Protein 3T46 (pdb70)

Nearest PDB structures (foldseek):
  3t46-assembly1_A  TM=1.014E+00  e=3.156E-10  Staphylococcus aureus subsp. aureus Mu50
  3t48-assembly1_A  TM=9.897E-01  e=4.166E-08  Staphylococcus aureus subsp. aureus Mu50
  3t48-assembly2_B  TM=9.659E-01  e=1.250E-07  Staphylococcus aureus subsp. aureus Mu50
  3t49-assembly1_A  TM=8.835E-01  e=3.773E-03  Staphylococcus aureus subsp. aureus Mu50
  6rur-assembly1_N  TM=8.258E-01  e=1.735E-02  Staphylococcus aureus

InterPro domains:
  IPR021612 Staphylococcal complement inhibitor SCIN [PF11546] (5-111)
  IPR029048 Heat shock protein 70kD, C-terminal domain superfamily [G3DSA:1.20.1270.10] (31-111)

B-factor: mean 16.31, std 8.53, range [4.39, 64.37]

Radius of gyration: 12.92 Å; Cα contacts (8 Å, |Δi|>4): 48; chains: 1; bounding box: 20×41×23 Å

Structure (mmCIF, N/CA/C/O backbone):
data_3T46
#
_entry.id   3T46
#
_cell.length_a   28.860
_cell.length_b   28.860
_cell.length_c   262.600
_cell.angle_alpha   90.000
_cell.angle_beta   90.000
_cell.angle_gamma   120.000
#
_symmetry.space_group_name_H-M   'P 65 2 2'
#
loop_
_entity.id
_entity.type
_entity.pdbx_description
1 polymer SCIN-D
2 non-polymer 'SODIUM ION'
3 water water
#
loop_
_atom_site.group_PDB
_atom_site.id
_atom_site.type_symbol
_atom_site.label_atom_id
_atom_site.label_alt_id
_atom_site.label_comp_id
_atom_site.label_asym_id
_atom_site.label_entity_id
_atom_site.label_seq_id
_atom_site.pdbx_PDB_ins_code
_atom_site.Cartn_x
_atom_site.Cartn_y
_atom_site.Cartn_z
_atom_site.occupancy
_atom_site.B_iso_or_equiv
_atom_site.auth_seq_id
_atom_site.auth_comp_id
_atom_site.auth_asym_id
_atom_site.auth_atom_id
_atom_site.pdbx_PDB_model_num
ATOM 1 N N . HIS A 1 17 ? 7.979 -15.238 -0.209 1.00 22.59 12 HIS A N 1
ATOM 2 C CA . HIS A 1 17 ? 7.706 -13.873 0.225 1.00 18.13 12 HIS A CA 1
ATOM 3 C C . HIS A 1 17 ? 8.778 -13.290 1.147 1.00 18.70 12 HIS A C 1
ATOM 4 O O . HIS A 1 17 ? 8.487 -12.523 2.065 1.00 16.11 12 HIS A O 1
ATOM 19 N N . GLN A 1 18 ? 10.032 -13.634 0.881 1.00 18.64 13 GLN A N 1
ATOM 20 C CA . GLN A 1 18 ? 11.130 -13.068 1.646 1.00 17.29 13 GLN A CA 1
ATOM 21 C C . GLN A 1 18 ? 11.215 -11.546 1.467 1.00 13.72 13 GLN A C 1
ATOM 22 O O . GLN A 1 18 ? 11.570 -10.829 2.399 1.00 13.86 13 GLN A O 1
ATOM 36 N N . ALA A 1 19 ? 10.894 -11.044 0.279 1.00 12.98 14 ALA A N 1
ATOM 37 C CA . ALA A 1 19 ? 10.963 -9.603 0.041 1.00 9.95 1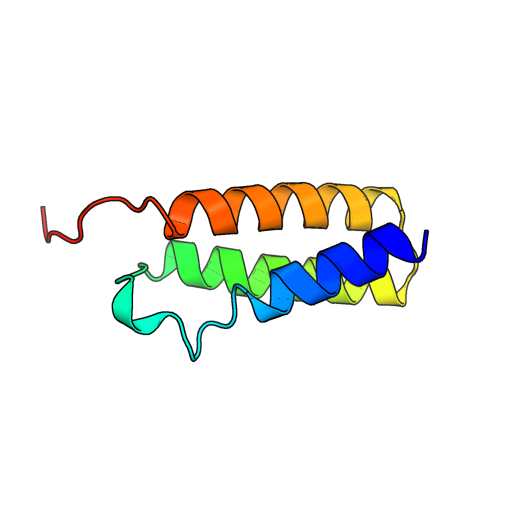4 ALA A CA 1
ATOM 38 C C . ALA A 1 19 ? 10.025 -8.840 0.977 1.00 10.79 14 ALA A C 1
ATOM 39 O O . ALA A 1 19 ? 10.382 -7.770 1.497 1.00 10.71 14 ALA A O 1
ATOM 46 N N . LEU A 1 20 ? 8.830 -9.386 1.186 1.00 11.50 15 LEU A N 1
ATOM 47 C CA . LEU A 1 20 ? 7.858 -8.768 2.080 1.00 8.40 15 LEU A CA 1
ATOM 48 C C . LEU A 1 20 ? 8.352 -8.775 3.513 1.00 13.11 15 LEU A C 1
ATOM 49 O O . LEU A 1 20 ? 8.160 -7.800 4.227 1.00 9.52 15 LEU A O 1
ATOM 65 N N . VAL A 1 21 ? 8.970 -9.875 3.930 1.00 9.87 16 VAL A N 1
ATOM 66 C CA . VAL A 1 21 ? 9.561 -9.973 5.267 1.00 10.18 16 VAL A CA 1
ATOM 67 C C . VAL A 1 21 ? 10.671 -8.940 5.469 1.00 11.76 16 VAL A C 1
ATOM 68 O O . VAL A 1 21 ? 10.722 -8.254 6.493 1.00 11.57 16 VAL A O 1
ATOM 81 N N . ASP A 1 22 ? 11.569 -8.834 4.495 1.00 8.86 17 ASP A N 1
ATOM 82 C CA . ASP A 1 22 ? 12.608 -7.804 4.514 1.00 13.07 17 ASP A CA 1
ATOM 83 C C . ASP A 1 22 ? 12.032 -6.385 4.582 1.00 9.10 17 ASP A C 1
ATOM 84 O O . ASP A 1 22 ? 12.534 -5.538 5.324 1.00 10.36 17 ASP A O 1
ATOM 93 N N . GLN A 1 23 ? 10.981 -6.135 3.807 1.00 9.03 18 GLN A N 1
ATOM 94 C CA . GLN A 1 23 ? 10.319 -4.836 3.821 1.00 10.29 18 GLN A CA 1
ATOM 95 C C . GLN A 1 23 ? 9.748 -4.534 5.203 1.00 10.43 18 GLN A C 1
ATOM 96 O O . GLN A 1 23 ? 9.853 -3.403 5.697 1.00 9.97 18 GLN A O 1
ATOM 110 N N . LEU A 1 24 ? 9.141 -5.531 5.833 1.00 9.02 19 LEU A N 1
ATOM 111 C CA . LEU A 1 24 ? 8.561 -5.323 7.153 1.00 6.86 19 LEU A CA 1
ATOM 112 C C . LEU A 1 24 ? 9.650 -5.058 8.160 1.00 8.32 19 LEU A C 1
ATOM 113 O O . LEU A 1 24 ? 9.524 -4.189 9.011 1.00 9.73 19 LEU A O 1
ATOM 129 N N . HIS A 1 25 ? 10.733 -5.813 8.073 1.00 8.09 20 HIS A N 1
ATOM 130 C CA . HIS A 1 25 ? 11.807 -5.611 9.018 1.00 8.31 20 HIS A CA 1
ATOM 131 C C . HIS A 1 25 ? 12.330 -4.192 8.898 1.00 8.28 20 HIS A C 1
ATOM 132 O O . HIS A 1 25 ? 12.582 -3.531 9.914 1.00 9.46 20 HIS A O 1
ATOM 147 N N . GLU A 1 26 ? 12.480 -3.705 7.663 1.00 8.42 21 GLU A N 1
ATOM 148 C CA . GLU A 1 26 ? 12.972 -2.341 7.451 1.00 7.80 21 GLU A CA 1
ATOM 149 C C . GLU A 1 26 ? 12.021 -1.316 8.066 1.00 9.42 21 GLU A C 1
ATOM 150 O O . GLU A 1 26 ? 12.442 -0.357 8.701 1.00 8.48 21 GLU A O 1
ATOM 162 N N . LEU A 1 27 ? 10.730 -1.525 7.871 1.00 9.38 22 LEU A N 1
ATOM 163 C CA . LEU A 1 27 ? 9.728 -0.600 8.384 1.00 6.37 22 LEU A CA 1
ATOM 164 C C . LEU A 1 27 ? 9.680 -0.600 9.907 1.00 7.70 22 LEU A C 1
ATOM 165 O O . LEU A 1 27 ? 9.486 0.451 10.520 1.00 9.93 22 LEU A O 1
ATOM 181 N N . ILE A 1 28 ? 9.808 -1.779 10.511 1.00 7.27 23 ILE A N 1
ATOM 182 C CA . ILE A 1 28 ? 9.848 -1.867 11.966 1.00 10.25 23 ILE A CA 1
ATOM 183 C C . ILE A 1 28 ? 11.048 -1.069 12.478 1.00 7.87 23 ILE A C 1
ATOM 184 O O . ILE A 1 28 ? 10.929 -0.267 13.404 1.00 9.33 23 ILE A O 1
ATOM 200 N N . ALA A 1 29 ? 12.209 -1.285 11.871 1.00 7.80 24 ALA A N 1
ATOM 201 C CA . ALA A 1 29 ? 13.402 -0.535 12.263 1.00 9.66 24 ALA A CA 1
ATOM 202 C C . ALA A 1 29 ? 13.244 0.975 12.080 1.00 12.18 24 ALA A C 1
ATOM 203 O O . ALA A 1 29 ? 13.776 1.764 12.862 1.00 12.60 24 ALA A O 1
ATOM 210 N N . ASN A 1 30 ? 12.554 1.376 11.021 1.00 9.30 25 ASN A N 1
ATOM 211 C CA . ASN A 1 30 ? 12.410 2.801 10.726 1.00 10.19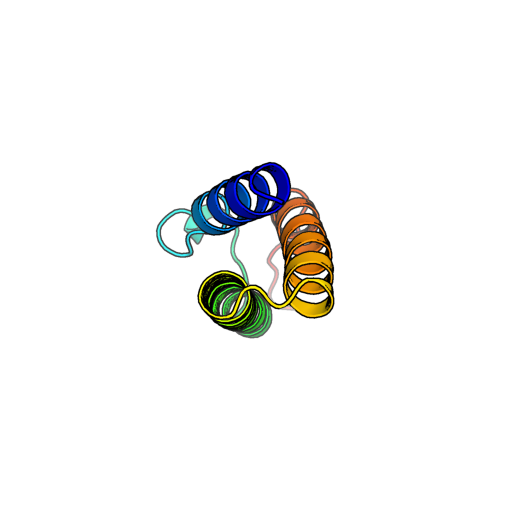 25 ASN A CA 1
ATOM 212 C C . ASN A 1 30 ? 11.289 3.461 11.521 1.00 11.80 25 ASN A C 1
ATOM 213 O O . ASN A 1 30 ? 11.011 4.651 11.365 1.00 10.11 25 ASN A O 1
ATOM 224 N N . THR A 1 31 ? 10.639 2.680 12.372 1.00 10.30 26 THR A N 1
ATOM 225 C CA . THR A 1 31 ? 9.602 3.220 13.237 1.00 7.86 26 THR A CA 1
ATOM 226 C C . THR A 1 31 ? 9.919 2.815 14.676 1.00 9.26 26 THR A C 1
ATOM 227 O O . THR A 1 31 ? 9.028 2.531 15.473 1.00 9.66 26 THR A O 1
ATOM 238 N N . ASP A 1 32 ? 11.207 2.816 15.002 1.00 9.41 27 ASP A N 1
ATOM 239 C CA . ASP A 1 32 ? 11.683 2.476 16.342 1.00 10.00 27 ASP A CA 1
ATOM 240 C C . ASP A 1 32 ? 11.357 3.660 17.257 1.00 11.14 27 ASP A C 1
ATOM 241 O O . ASP A 1 32 ? 11.896 4.747 17.056 1.00 10.63 27 ASP A O 1
ATOM 250 N N . LEU A 1 33 ? 10.487 3.461 18.252 1.00 8.94 28 LEU A N 1
ATOM 251 C CA . LEU A 1 33 ? 10.068 4.572 19.107 1.00 11.05 28 LEU A CA 1
ATOM 252 C C . LEU A 1 33 ? 11.245 5.250 19.798 1.00 9.81 28 LEU A C 1
ATOM 253 O O . LEU A 1 33 ? 11.185 6.438 20.093 1.00 10.03 28 LEU A O 1
ATOM 269 N N . ASN A 1 34 ? 12.312 4.497 20.043 1.00 11.83 29 ASN A N 1
ATOM 270 C CA . ASN A 1 34 ? 13.498 5.042 20.711 1.00 10.53 29 ASN A CA 1
ATOM 271 C C . ASN A 1 34 ? 14.238 6.104 19.913 1.00 13.94 29 ASN A C 1
ATOM 272 O O . ASN A 1 34 ? 15.031 6.847 20.474 1.00 19.89 29 ASN A O 1
ATOM 277 N N . LYS A 1 35 ? 14.005 6.155 18.604 1.00 12.77 30 LYS A N 1
ATOM 278 C CA . LYS A 1 35 ? 14.716 7.100 17.751 1.00 15.30 30 LYS A CA 1
ATOM 279 C C . LYS A 1 35 ? 13.781 8.162 17.185 1.00 10.94 30 LYS A C 1
ATOM 280 O O . LYS A 1 35 ? 14.186 8.974 16.349 1.00 16.15 30 LYS A O 1
ATOM 299 N N . LEU A 1 36 ? 12.540 8.175 17.666 1.00 11.55 31 LEU A N 1
ATOM 300 C CA . LEU A 1 36 ? 11.532 9.091 17.142 1.00 11.62 31 LEU A CA 1
ATOM 301 C C . LEU A 1 36 ? 11.119 10.257 18.067 1.00 10.30 31 LEU A C 1
ATOM 302 O O . LEU A 1 36 ? 10.154 10.961 17.761 1.00 9.35 31 LEU A O 1
ATOM 318 N N . SER A 1 37 ? 11.848 10.483 19.166 1.00 13.99 32 SER A N 1
ATOM 319 C CA . SER A 1 37 ? 11.513 11.586 20.088 1.00 16.29 32 SER A CA 1
ATOM 320 C C . SER A 1 37 ? 11.313 12.897 19.346 1.00 15.84 32 SER A C 1
ATOM 321 O O . SER A 1 37 ? 10.372 13.662 19.618 1.00 13.83 32 SER A O 1
ATOM 329 N N . TYR A 1 38 ? 12.203 13.153 18.401 1.00 10.03 33 TYR A N 1
ATOM 330 C CA . TYR A 1 38 ? 12.205 14.425 17.704 1.00 12.83 33 TYR A CA 1
ATOM 331 C C . TYR A 1 38 ? 10.912 14.710 16.950 1.00 13.86 33 TYR A C 1
ATOM 332 O O . TYR A 1 38 ? 10.660 15.860 16.583 1.00 14.28 33 TYR A O 1
ATOM 350 N N . LEU A 1 39 ? 10.074 13.694 16.738 1.00 10.64 34 LEU A N 1
ATOM 351 C CA . LEU A 1 39 ? 8.853 13.919 15.958 1.00 13.38 34 LEU A CA 1
ATOM 352 C C . LEU A 1 39 ? 7.630 14.348 16.771 1.00 14.06 34 LEU A C 1
ATOM 353 O O . LEU A 1 39 ? 6.620 14.758 16.200 1.00 23.78 34 LEU A O 1
ATOM 369 N N . ASN A 1 40 ? 7.715 14.254 18.093 1.00 17.31 35 ASN A N 1
ATOM 370 C CA . ASN A 1 40 ? 6.601 14.662 18.952 1.00 14.79 35 ASN A CA 1
ATOM 371 C C . ASN A 1 40 ? 5.309 13.900 18.639 1.00 15.90 35 ASN A C 1
ATOM 372 O O . ASN A 1 40 ? 4.268 14.503 18.402 1.00 18.61 35 ASN A O 1
ATOM 377 N N . LEU A 1 41 ? 5.379 12.576 18.647 1.00 20.88 36 LEU A N 1
ATOM 378 C CA . LEU A 1 41 ? 4.201 11.762 18.402 1.00 14.19 36 LEU A CA 1
ATOM 379 C C . LEU A 1 41 ? 3.381 11.671 19.681 1.00 19.73 36 LEU A C 1
ATOM 380 O O . LEU A 1 41 ? 3.941 11.618 20.776 1.00 17.58 36 LEU A O 1
ATOM 396 N N . ASP A 1 42 ? 2.058 11.660 19.558 1.00 11.98 37 ASP A N 1
ATOM 397 C CA . ASP A 1 42 ? 1.219 11.547 20.749 1.00 16.44 37 ASP A CA 1
ATOM 398 C C . ASP A 1 42 ? 1.017 10.082 21.139 1.00 16.83 37 ASP A C 1
ATOM 399 O O . ASP A 1 42 ? 1.454 9.183 20.421 1.00 11.92 37 ASP A O 1
ATOM 408 N N . ALA A 1 43 ? 0.380 9.844 22.284 1.00 14.61 38 ALA A N 1
ATOM 409 C CA . ALA A 1 43 ? 0.240 8.487 22.816 1.00 14.23 38 ALA A CA 1
ATOM 410 C C . ALA A 1 43 ? -0.465 7.557 21.839 1.00 13.04 38 ALA A C 1
ATOM 411 O O . ALA A 1 43 ? -0.091 6.394 21.697 1.00 11.76 38 ALA A O 1
ATOM 418 N N . PHE A 1 44 ? -1.484 8.073 21.165 1.00 12.21 39 PHE A N 1
ATOM 419 C CA . PHE A 1 44 ? -2.257 7.283 20.217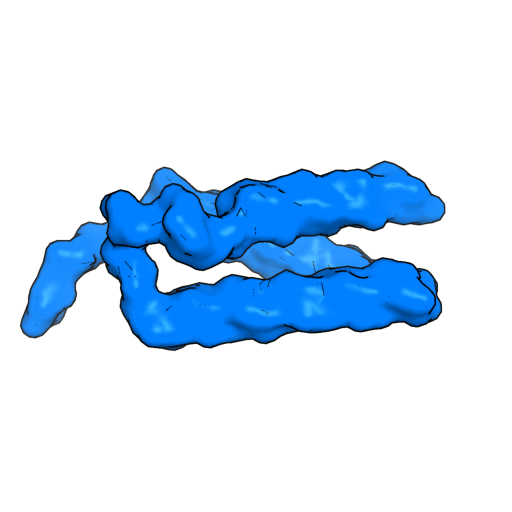 1.00 13.32 39 PHE A CA 1
ATOM 420 C C . PHE A 1 44 ? -1.402 6.792 19.048 1.00 9.50 39 PHE A C 1
ATOM 421 O O . PHE A 1 44 ? -1.491 5.624 18.665 1.00 11.58 39 PHE A O 1
ATOM 438 N N . GLN A 1 45 ? -0.562 7.674 18.511 1.00 10.89 40 GLN A N 1
ATOM 439 C CA . GLN A 1 45 ? 0.373 7.324 17.442 1.00 10.89 40 GLN A CA 1
ATOM 440 C C . GLN A 1 45 ? 1.386 6.284 17.893 1.00 8.37 40 GLN A C 1
ATOM 441 O O . GLN A 1 45 ? 1.748 5.378 17.133 1.00 7.60 40 GLN A O 1
ATOM 455 N N . LYS A 1 46 ? 1.879 6.430 19.119 1.00 9.23 41 LYS A N 1
ATOM 456 C CA . LYS A 1 46 ? 2.887 5.502 19.618 1.00 8.50 41 LYS A CA 1
ATOM 457 C C . LYS A 1 46 ? 2.241 4.143 19.848 1.00 8.94 41 LYS A C 1
ATOM 458 O O . LYS A 1 46 ? 2.820 3.109 19.569 1.00 9.30 41 LYS A O 1
ATOM 464 N N . ARG A 1 47 ? 1.027 4.148 20.364 1.00 7.73 42 ARG A N 1
ATOM 465 C CA . ARG A 1 47 ? 0.295 2.896 20.513 1.00 9.61 42 ARG A CA 1
ATOM 466 C C . ARG A 1 47 ? 0.035 2.269 19.132 1.00 8.39 42 ARG A C 1
ATOM 467 O O . ARG A 1 47 ? 0.146 1.067 18.983 1.00 8.50 42 ARG A O 1
ATOM 488 N N . ASP A 1 48 ? -0.313 3.070 18.126 1.00 7.68 43 ASP A N 1
ATOM 489 C CA . ASP A 1 48 ? -0.464 2.521 16.773 1.00 8.70 43 ASP A CA 1
ATOM 490 C C . ASP A 1 48 ? 0.816 1.843 16.316 1.00 10.19 43 ASP A C 1
ATOM 491 O O . ASP A 1 48 ? 0.783 0.787 15.705 1.00 8.70 43 ASP A O 1
ATOM 500 N N . ILE A 1 49 ? 1.945 2.481 16.593 1.00 8.45 44 ILE A N 1
ATOM 501 C CA . ILE A 1 49 ? 3.246 1.951 16.199 1.00 6.82 44 ILE A CA 1
ATOM 502 C C . ILE A 1 49 ? 3.578 0.650 16.940 1.00 8.09 44 ILE A C 1
ATOM 503 O O . ILE A 1 49 ? 4.045 -0.307 16.329 1.00 8.29 44 ILE A O 1
ATOM 519 N N . LEU A 1 50 ? 3.332 0.607 18.247 1.00 6.63 45 LEU A N 1
ATOM 520 C CA . LEU A 1 50 ? 3.636 -0.598 19.010 1.00 6.67 45 LEU A CA 1
ATOM 521 C C . LEU A 1 50 ? 2.755 -1.762 18.533 1.00 7.11 45 LEU A C 1
ATOM 522 O O . LEU A 1 50 ? 3.221 -2.896 18.434 1.00 9.11 45 LEU A O 1
ATOM 538 N N . ALA A 1 51 ? 1.488 -1.468 18.250 1.00 6.11 46 ALA A N 1
ATOM 539 C CA . ALA A 1 51 ? 0.551 -2.479 17.752 1.00 4.39 46 ALA A CA 1
ATOM 540 C C . ALA A 1 51 ? 1.002 -2.982 16.389 1.00 7.08 46 ALA A C 1
ATOM 541 O O . ALA A 1 51 ? 1.000 -4.192 16.131 1.00 9.16 46 ALA A O 1
ATOM 548 N N . ALA A 1 52 ? 1.396 -2.057 15.522 1.00 7.96 47 ALA A N 1
ATOM 549 C CA . ALA A 1 52 ? 1.839 -2.419 14.177 1.00 7.09 47 ALA A CA 1
ATOM 550 C C . ALA A 1 52 ? 3.081 -3.301 14.195 1.00 10.99 47 ALA A C 1
ATOM 551 O O . ALA A 1 52 ? 3.206 -4.217 13.386 1.00 10.29 47 ALA A O 1
ATOM 558 N N . HIS A 1 53 ? 4.015 -3.018 15.082 1.00 5.45 48 HIS A N 1
ATOM 559 C CA . HIS A 1 53 ? 5.165 -3.850 15.187 1.00 7.81 48 HIS A CA 1
ATOM 560 C C . HIS A 1 53 ? 4.820 -5.285 15.644 1.00 9.79 48 HIS A C 1
ATOM 561 O O . HIS A 1 53 ? 5.358 -6.209 15.146 1.00 7.63 48 HIS A O 1
ATOM 576 N N . TYR A 1 54 ? 3.919 -5.370 16.634 1.00 7.49 49 TYR A N 1
ATOM 577 C CA . TYR A 1 54 ? 3.555 -6.661 17.187 1.00 5.15 49 TYR A CA 1
ATOM 578 C C . TYR A 1 54 ? 2.824 -7.496 16.145 1.00 6.22 49 TYR A C 1
ATOM 579 O O . TYR A 1 54 ? 3.103 -8.683 15.989 1.00 6.61 49 TYR A O 1
ATOM 597 N N . ILE A 1 55 ? 1.918 -6.851 15.423 1.00 7.00 50 ILE A N 1
ATOM 598 C CA . ILE A 1 55 ? 1.164 -7.520 14.371 1.00 7.01 50 ILE A CA 1
ATOM 599 C C . ILE A 1 55 ? 2.116 -7.971 13.263 1.00 8.95 50 ILE A C 1
ATOM 600 O O . ILE A 1 55 ? 2.036 -9.098 12.794 1.00 8.09 50 ILE A O 1
ATOM 616 N N . ALA A 1 56 ? 3.020 -7.094 12.839 1.00 6.89 51 ALA A N 1
ATOM 617 C CA . ALA A 1 56 ? 3.974 -7.443 11.792 1.00 5.56 51 ALA A CA 1
ATOM 618 C C . ALA A 1 56 ? 4.842 -8.632 12.193 1.00 7.45 51 ALA A C 1
ATOM 619 O O . ALA A 1 56 ? 5.011 -9.573 11.422 1.00 9.38 51 ALA A O 1
ATOM 626 N N . LYS A 1 57 ? 5.400 -8.580 13.397 1.00 7.45 52 LYS A N 1
ATOM 627 C CA . LYS A 1 57 ? 6.243 -9.662 13.892 1.00 8.60 52 LYS A CA 1
ATOM 628 C C . LYS A 1 57 ? 5.500 -10.979 14.010 1.00 9.82 52 LYS A C 1
ATOM 629 O O . LYS A 1 57 ? 6.040 -12.036 13.694 1.00 10.39 52 LYS A O 1
ATOM 648 N N . SER A 1 58 ? 4.258 -10.909 14.463 1.00 7.90 53 SER A N 1
ATOM 649 C CA . SER A 1 58 ? 3.455 -12.111 14.655 1.00 9.21 53 SER A CA 1
ATOM 650 C C . SER A 1 58 ? 3.045 -12.697 13.306 1.00 8.35 53 SER A C 1
ATOM 651 O O . SER A 1 58 ? 2.987 -13.921 13.146 1.00 9.01 53 SER A O 1
ATOM 659 N N . ALA A 1 59 ? 2.758 -11.825 12.347 1.00 7.26 54 ALA A N 1
ATOM 660 C CA . ALA A 1 59 ? 2.425 -12.283 11.005 1.00 8.55 54 ALA A CA 1
ATOM 661 C C . ALA A 1 59 ? 3.602 -12.937 10.280 1.00 8.66 54 ALA A C 1
ATOM 662 O O . ALA A 1 59 ? 3.416 -13.916 9.571 1.00 10.48 54 ALA A O 1
ATOM 669 N N . ILE A 1 60 ? 4.806 -12.396 10.444 1.00 7.81 55 ILE A N 1
ATOM 670 C CA . ILE A 1 60 ? 6.011 -13.017 9.913 1.00 9.37 55 ILE A CA 1
ATOM 671 C C . ILE A 1 60 ? 6.243 -14.383 10.562 1.00 9.74 55 ILE A C 1
ATOM 672 O O . ILE A 1 60 ? 6.521 -15.381 9.891 1.00 12.52 55 ILE A O 1
ATOM 688 N N . ARG A 1 61 ? 6.126 -14.424 11.881 1.00 8.77 56 ARG A N 1
ATOM 689 C CA . ARG A 1 61 ? 6.367 -15.663 12.597 1.00 10.48 56 ARG A CA 1
ATOM 690 C C . ARG A 1 61 ? 5.445 -16.800 12.125 1.00 8.79 56 ARG A C 1
ATOM 691 O O . ARG A 1 61 ? 5.853 -17.967 12.100 1.00 12.35 56 ARG A O 1
ATOM 712 N N . THR A 1 62 ? 4.235 -16.464 11.698 1.00 12.70 57 THR A N 1
ATOM 713 C CA . THR A 1 62 ? 3.270 -17.490 11.320 1.00 12.32 57 THR A CA 1
ATOM 714 C C . THR A 1 62 ? 3.114 -17.562 9.801 1.00 11.22 57 THR A C 1
ATOM 715 O O . THR A 1 62 ? 2.296 -18.334 9.277 1.00 13.78 57 THR A O 1
ATOM 726 N N . LYS A 1 63 ? 3.908 -16.757 9.101 1.00 10.73 58 LYS A N 1
ATOM 727 C CA . LYS A 1 63 ? 3.855 -16.718 7.644 1.00 13.09 58 LYS A CA 1
ATOM 728 C C . LYS A 1 63 ? 2.443 -16.464 7.109 1.00 10.00 58 LYS A C 1
ATOM 729 O O . LYS A 1 63 ? 2.039 -17.016 6.096 1.00 13.43 58 LYS A O 1
ATOM 748 N N . ASN A 1 64 ? 1.697 -15.610 7.793 1.00 7.91 59 ASN A N 1
ATOM 749 C CA . ASN A 1 64 ? 0.357 -15.235 7.364 1.00 8.55 59 ASN A CA 1
ATOM 750 C C . ASN A 1 64 ? 0.417 -14.140 6.308 1.00 10.01 59 ASN A C 1
ATOM 751 O O . ASN A 1 64 ? 0.692 -12.992 6.624 1.00 9.87 59 ASN A O 1
ATOM 762 N N . LEU A 1 65 ? 0.172 -14.484 5.045 1.00 10.06 60 LEU A N 1
ATOM 763 C CA . LEU A 1 65 ? 0.420 -13.526 3.965 1.00 10.80 60 L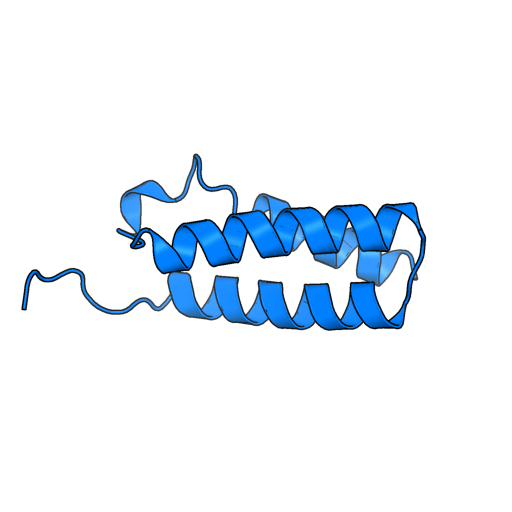EU A CA 1
ATOM 764 C C . LEU A 1 65 ? -0.494 -12.297 4.048 1.00 7.35 60 LEU A C 1
ATOM 765 O O . LEU A 1 65 ? -0.034 -11.171 3.864 1.00 9.09 60 LEU A O 1
ATOM 781 N N . ASP A 1 66 ? -1.781 -12.512 4.305 1.00 8.23 61 ASP A N 1
ATOM 782 C CA . ASP A 1 66 ? -2.743 -11.409 4.313 1.00 9.76 61 ASP A CA 1
ATOM 783 C C . ASP A 1 66 ? -2.370 -10.422 5.417 1.00 10.89 61 ASP A C 1
ATOM 784 O O . ASP A 1 66 ? -2.441 -9.202 5.235 1.00 11.10 61 ASP A O 1
ATOM 793 N N . GLN A 1 67 ? -1.977 -10.954 6.563 1.00 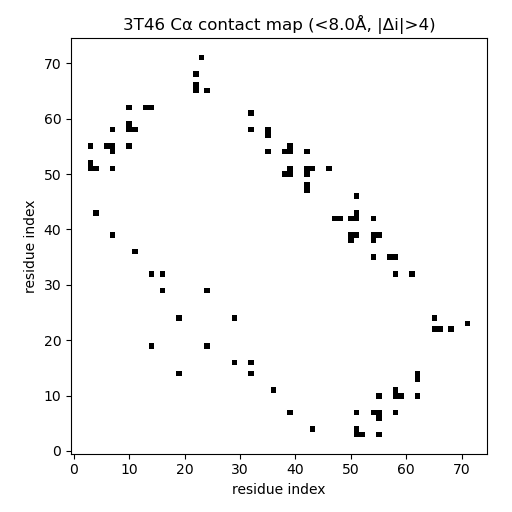6.93 62 GLN A N 1
ATOM 794 C CA . GLN A 1 67 ? -1.596 -10.098 7.681 1.00 7.05 62 GLN A CA 1
ATOM 795 C C . GLN A 1 67 ? -0.250 -9.419 7.474 1.00 8.48 62 GLN A C 1
ATOM 796 O O . GLN A 1 67 ? -0.078 -8.245 7.826 1.00 9.39 62 GLN A O 1
ATOM 810 N N . MET A 1 68 ? 0.700 -10.141 6.896 1.00 7.26 63 MET A N 1
ATOM 811 C CA . MET A 1 68 ? 1.960 -9.523 6.519 1.00 6.92 63 MET A CA 1
ATOM 812 C C . MET A 1 68 ? 1.734 -8.389 5.530 1.00 9.25 63 MET A C 1
ATOM 813 O O . MET A 1 68 ? 2.346 -7.340 5.650 1.00 9.10 63 MET A O 1
ATOM 827 N N . THR A 1 69 ? 0.871 -8.608 4.541 1.00 9.43 64 THR A N 1
ATOM 828 C CA . THR A 1 69 ? 0.547 -7.565 3.565 1.00 9.94 64 THR A CA 1
ATOM 829 C C . THR A 1 69 ? -0.146 -6.358 4.194 1.00 11.51 64 THR A C 1
ATOM 830 O O . THR A 1 69 ? 0.206 -5.205 3.899 1.00 12.39 64 THR A O 1
ATOM 841 N N . LYS A 1 70 ? -1.117 -6.612 5.066 1.00 9.68 65 LYS A N 1
ATOM 842 C CA . LYS A 1 70 ? -1.786 -5.544 5.793 1.00 10.60 65 LYS A CA 1
ATOM 843 C C . LYS A 1 70 ? -0.805 -4.784 6.676 1.00 9.39 65 LYS A C 1
ATOM 844 O O . LYS A 1 70 ? -0.875 -3.560 6.780 1.00 10.66 65 LYS A O 1
ATOM 863 N N . ALA A 1 71 ? 0.108 -5.511 7.313 1.00 9.86 66 ALA A N 1
ATOM 864 C CA . ALA A 1 71 ? 1.048 -4.917 8.252 1.00 9.38 66 ALA A CA 1
ATOM 865 C C . ALA A 1 71 ? 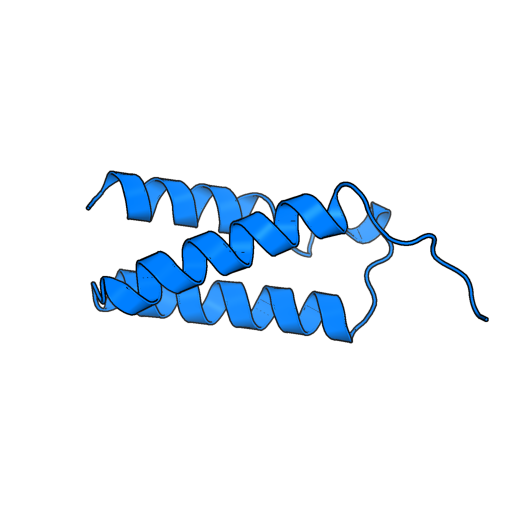2.011 -3.988 7.538 1.00 10.39 66 ALA A C 1
ATOM 866 O O . ALA A 1 71 ? 2.401 -2.966 8.079 1.00 10.62 66 ALA A O 1
ATOM 873 N N . LYS A 1 72 ? 2.410 -4.372 6.332 1.00 8.61 67 LYS A N 1
ATOM 874 C CA . LYS A 1 72 ? 3.295 -3.554 5.519 1.00 11.07 67 LYS A CA 1
ATOM 875 C C . LYS A 1 72 ? 2.629 -2.248 5.109 1.00 11.64 67 LYS A C 1
ATOM 876 O O . LYS A 1 72 ? 3.241 -1.188 5.208 1.00 11.88 67 LYS A O 1
ATOM 895 N N . GLN A 1 73 ? 1.388 -2.329 4.643 1.00 10.23 68 GLN A N 1
ATOM 896 C CA . GLN A 1 73 ? 0.652 -1.141 4.233 1.00 13.04 68 GLN A CA 1
ATOM 897 C C . GLN A 1 73 ? 0.458 -0.211 5.424 1.00 10.79 68 GLN A C 1
ATOM 898 O O . GLN A 1 73 ? 0.571 1.008 5.299 1.00 12.40 68 GLN A O 1
ATOM 912 N N . ARG A 1 74 ? 0.166 -0.799 6.579 1.00 10.24 69 ARG A N 1
ATOM 913 C CA . ARG A 1 74 ? -0.051 -0.029 7.802 1.00 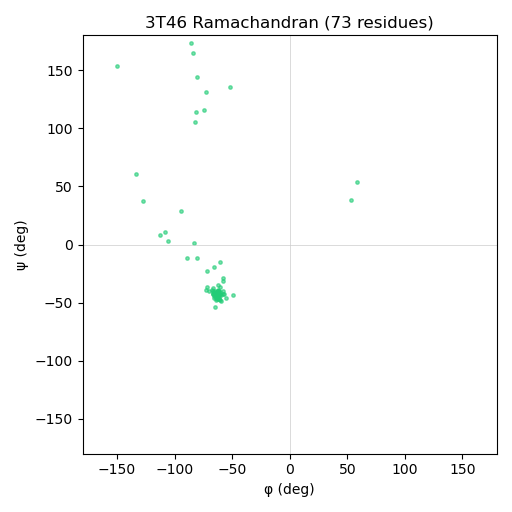9.58 69 ARG A CA 1
ATOM 914 C C . ARG A 1 74 ? 1.219 0.694 8.223 1.00 11.71 69 ARG A C 1
ATOM 915 O O . ARG A 1 74 ? 1.198 1.893 8.518 1.00 11.02 69 ARG A O 1
ATOM 936 N N . LEU A 1 75 ? 2.328 -0.032 8.237 1.00 8.50 70 LEU A N 1
ATOM 937 C CA . LEU A 1 75 ? 3.610 0.561 8.605 1.00 11.92 70 LEU A CA 1
ATOM 938 C C . LEU A 1 75 ? 4.105 1.600 7.584 1.00 9.11 70 LEU A C 1
ATOM 939 O O . LEU A 1 75 ? 4.607 2.655 7.967 1.00 8.58 70 LEU A O 1
ATOM 955 N N . GLU A 1 76 ? 3.959 1.315 6.293 1.00 8.93 71 GLU A N 1
ATOM 956 C CA . GLU A 1 76 ? 4.260 2.316 5.276 1.00 10.51 71 GLU A CA 1
ATOM 957 C C . GLU A 1 76 ? 3.465 3.588 5.522 1.00 10.42 71 GLU A C 1
ATOM 958 O O . GLU A 1 76 ? 4.003 4.690 5.453 1.00 10.16 71 GLU A O 1
ATOM 970 N N . SER A 1 77 ? 2.177 3.440 5.798 1.00 10.60 72 SER A N 1
ATOM 971 C CA . SER A 1 77 ? 1.351 4.608 6.035 1.00 11.00 72 SER A CA 1
ATOM 972 C C . SER A 1 77 ? 1.847 5.372 7.261 1.00 11.33 72 SER A C 1
ATOM 973 O O . SER A 1 77 ? 1.955 6.599 7.242 1.00 12.92 72 SER A O 1
ATOM 981 N N . ILE A 1 78 ? 2.155 4.641 8.326 1.00 9.08 73 ILE A N 1
ATOM 982 C CA . ILE A 1 78 ? 2.607 5.275 9.562 1.00 7.32 73 ILE A CA 1
ATOM 983 C C . ILE A 1 78 ? 3.903 6.030 9.309 1.00 9.27 73 ILE A C 1
ATOM 984 O O . ILE A 1 78 ? 4.052 7.187 9.709 1.00 11.31 73 ILE A O 1
ATOM 1000 N N . TYR A 1 79 ? 4.836 5.381 8.625 1.00 7.60 74 TYR A N 1
ATOM 1001 C CA . TYR A 1 79 ? 6.139 5.986 8.398 1.00 7.78 74 TYR A CA 1
ATOM 1002 C C . TYR A 1 79 ? 6.004 7.284 7.603 1.00 9.21 74 TYR A C 1
ATOM 1003 O O . TYR A 1 79 ? 6.599 8.302 7.956 1.00 10.41 74 TYR A O 1
ATOM 1021 N N . ASN A 1 80 ? 5.201 7.253 6.546 1.00 9.07 75 ASN A N 1
ATOM 1022 C CA . ASN A 1 80 ? 4.954 8.447 5.750 1.00 12.08 75 ASN A CA 1
ATOM 1023 C C . ASN A 1 80 ? 4.269 9.533 6.576 1.00 12.34 75 ASN A C 1
ATOM 1024 O O . ASN A 1 80 ? 4.579 10.717 6.442 1.00 13.65 75 ASN A O 1
ATOM 1035 N N . SER A 1 81 ? 3.335 9.121 7.428 1.00 9.73 76 SER A N 1
ATOM 1036 C CA . SER A 1 81 ? 2.575 10.060 8.247 1.00 12.26 76 SER A CA 1
ATOM 1037 C C . SER A 1 81 ? 3.491 10.768 9.225 1.00 11.89 76 SER A C 1
ATOM 1038 O O . SER A 1 81 ? 3.536 12.001 9.270 1.00 17.01 76 SER A O 1
ATOM 1046 N N . ILE A 1 82 ? 4.237 9.996 10.008 1.00 13.09 77 ILE A N 1
ATOM 1047 C CA . ILE A 1 82 ? 5.032 10.603 11.073 1.00 11.23 77 ILE A CA 1
ATOM 1048 C C . ILE A 1 82 ? 6.218 11.358 10.506 1.00 11.95 77 ILE A C 1
ATOM 1049 O O . ILE A 1 82 ? 6.752 12.254 11.157 1.00 13.71 77 ILE A O 1
ATOM 1065 N N . SER A 1 83 ? 6.636 11.005 9.294 1.00 10.02 78 SER A N 1
ATOM 1066 C CA . SER A 1 83 ? 7.728 11.727 8.643 1.00 10.06 78 SER A CA 1
ATOM 1067 C C . SER A 1 83 ? 7.269 13.028 8.000 1.00 8.74 78 SER A C 1
ATOM 1068 O O . SER A 1 83 ? 8.085 13.822 7.573 1.00 11.02 78 SER A O 1
ATOM 1076 N N . ASN A 1 84 ? 5.957 13.210 7.899 1.00 12.18 79 ASN A N 1
ATOM 1077 C CA . ASN A 1 84 ? 5.366 14.444 7.399 1.00 18.80 79 ASN A CA 1
ATOM 1078 C C . ASN A 1 84 ? 4.253 14.819 8.370 1.00 21.20 79 ASN A C 1
ATOM 1079 O O . ASN A 1 84 ? 3.080 14.890 7.995 1.00 18.57 79 ASN A O 1
ATOM 1090 N N . PRO A 1 85 ? 4.623 15.046 9.640 1.00 20.88 80 PRO A N 1
ATOM 1091 C CA . PRO A 1 85 ? 3.666 14.988 10.751 1.00 22.36 80 PRO A CA 1
ATOM 1092 C C . PRO A 1 85 ? 2.868 16.264 10.998 1.00 27.35 80 PRO A C 1
ATOM 1093 O O . PRO A 1 85 ? 3.201 17.343 10.498 1.00 29.42 80 PRO A O 1
ATOM 1104 N N . LEU A 1 86 ? 1.798 16.113 11.771 1.00 26.71 81 LEU A N 1
ATOM 1105 C CA . LEU A 1 86 ? 1.005 17.243 12.222 1.00 26.30 81 LEU A CA 1
ATOM 1106 C C . LEU A 1 86 ? 1.781 18.016 13.282 1.00 29.96 81 LEU A C 1
ATOM 1107 O O . LEU A 1 86 ? 2.324 17.431 14.222 1.00 34.52 81 LEU A O 1
ATOM 1123 N N . HIS A 1 87 ? 1.838 19.331 13.116 1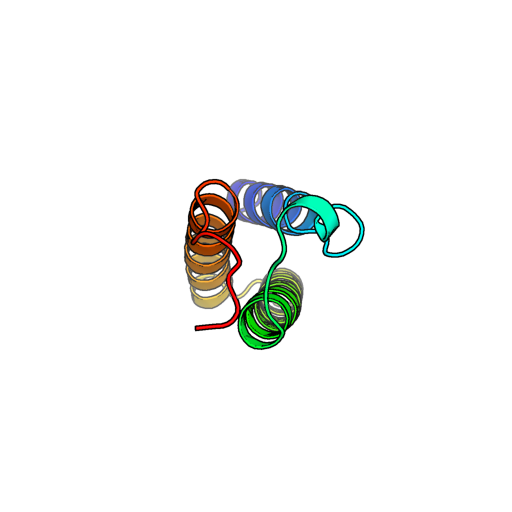.00 25.24 82 HIS A N 1
ATOM 1124 C CA . HIS A 1 87 ? 2.539 20.205 14.052 1.00 29.97 82 HIS A CA 1
ATOM 1125 C C . HIS A 1 87 ? 2.094 19.970 15.495 1.00 25.66 82 HIS A C 1
ATOM 1126 O O . HIS A 1 87 ? 0.899 19.845 15.784 1.00 23.17 82 HIS A O 1
ATOM 1133 N N . SER A 1 88 ? 3.067 19.902 16.398 1.00 29.75 83 SER A N 1
ATOM 1134 C CA . SER A 1 88 ? 2.785 19.657 17.805 1.00 28.46 83 SER A CA 1
ATOM 1135 C C . SER A 1 88 ? 2.368 20.951 18.510 1.00 28.25 83 SER A C 1
ATOM 1136 O O . SER A 1 88 ? 3.165 21.886 18.642 1.00 25.23 83 SER A O 1
ATOM 1144 N N . GLN A 1 89 ? 1.112 20.993 18.950 1.00 24.66 84 GLN A N 1
ATOM 1145 C CA . GLN A 1 89 ? 0.547 22.169 19.609 1.00 17.26 84 GLN A CA 1
ATOM 1146 C C . GLN A 1 89 ? -0.528 21.733 20.610 1.00 25.19 84 GLN A C 1
ATOM 1147 O O . GLN A 1 89 ? -1.151 20.684 20.441 1.00 24.57 84 GLN A O 1
ATOM 1153 N N . ASN A 1 90 ? -0.759 22.538 21.644 1.00 18.67 85 ASN A N 1
ATOM 1154 C CA . ASN A 1 90 ? -1.674 22.129 22.711 1.00 20.98 85 ASN A CA 1
ATOM 1155 C C . ASN A 1 90 ? -3.118 22.627 22.538 1.00 19.59 85 ASN A C 1
ATOM 1156 O O . ASN A 1 90 ? -3.825 22.850 23.523 1.00 16.81 85 ASN A O 1
ATOM 1161 N N . ASN A 1 91 ? -3.570 22.828 21.303 1.00 18.60 86 ASN A N 1
ATOM 1162 C CA . ASN A 1 91 ? -4.914 23.336 21.003 1.00 13.56 86 ASN A CA 1
ATOM 1163 C C . ASN A 1 91 ? -5.373 22.914 19.623 1.00 18.54 86 ASN A C 1
ATOM 1164 O O . ASN A 1 91 ? -4.545 22.631 18.828 1.00 21.36 86 ASN A O 1
#

Sequence (75 aa):
HQALVDQLHELIANTDLNKLSYLNLDAFQKRDILAAHYIAKSAIRTKNLDQMTKAKQRLESIYNSISNPLHSQNN

Organism: Staphylococcus aureus (strain Mu50 / ATCC 700699) (NCBI:txid158878)

Secondary structure (DSSP, 8-state):
-HHHHHHHHHHHHTT-GGG-GGG---HHHHHHHHHHHHHHHHHHHTT-HHHHHHHHHHHHHHHHHHHSPPP----

Foldseek 3Di:
DVVLLVLLVVLLVLLPVVVQVVLPDDPVLVVLSVVLNVQCVVCVVVVPPVSSVVSSVSSVVSSVDSVVDDDDDDD

Solvent-accessible surface area: 5494 Å² total; per-residue (Å²): 150,120,67,18,23,82,81,0,94,113,19,28,65,60,0,44,41,132,154,15,92,164,23,98,11,83,72,141,49,73,171,34,0,99,50,4,22,156,60,0,109,42,5,32,212,98,169,67,75,115,72,8,46,89,1,43,101,96,0,86,62,13,92,95,55,4,54,110,61,163,130,67,106,148,159

CATH classification: 1.20.1270.10